Protein AF-A0A7C3XED8-F1 (afdb_monomer)

Solvent-accessible surface area (backbone atoms only — not comparable to full-atom values): 4496 Å² total; per-residue (Å²): 118,74,69,70,50,48,59,56,50,48,51,52,49,51,50,52,51,52,50,53,50,49,56,60,34,55,39,81,41,44,66,40,72,21,24,55,52,49,52,51,52,50,27,69,74,66,75,48,82,71,54,67,68,58,54,52,48,48,28,52,52,32,39,54,51,49,52,51,48,52,52,53,51,51,51,50,51,54,63,70,76,106

Foldseek 3Di:
DVVVVVVVVVVVVVVVVVVVVVVVLCDCQQQHPNVVVVLVVVCVVVVDDDPVVVSVVSSVVRVVVVVVVVVVVVVVVVVVVD

pLDDT: mean 80.39, std 11.11, range [43.5, 94.56]

Sequence (82 aa):
MFVKEGFSSMIRFVALLSLSLAVLNILPFPGLDGGRLLFICVEFITGRRVNQQFENLAHMIGFVLLLILILAVTYKDVVLLF

Mean predicted aligned error: 9.49 Å

Radius of gyration: 19.06 Å; Cα contacts (8 Å, |Δi|>4): 34; chains: 1; bounding box: 47×30×49 Å

Secondary structure (DSSP, 8-state):
-HHHHHHHHHHHHHHHHHHHHHHHHHS--TTSHHHHHHHHHHHHHH-SPPPHHHHHHHHHHHHHHHHHHHHHHHHHHHHHH-

Structure (mmCIF, N/CA/C/O backbone):
data_AF-A0A7C3XED8-F1
#
_entry.id   AF-A0A7C3XED8-F1
#
loop_
_atom_site.group_PDB
_atom_site.id
_atom_site.type_symbol
_atom_site.label_atom_id
_atom_site.label_alt_id
_atom_site.label_comp_id
_atom_site.label_asym_id
_a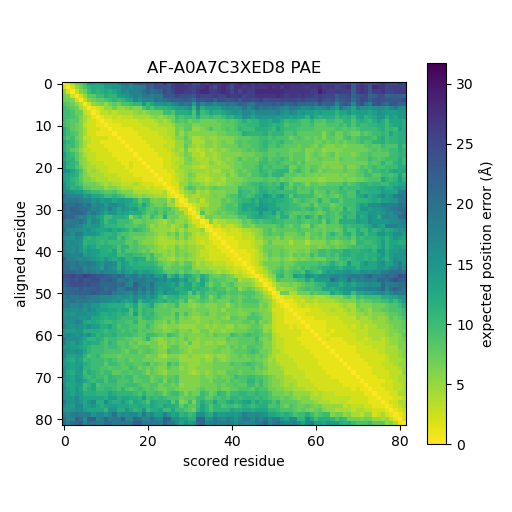tom_site.label_entity_id
_atom_site.label_seq_id
_atom_site.pdbx_PDB_ins_code
_atom_site.Cartn_x
_atom_site.Cartn_y
_atom_site.Cartn_z
_atom_site.occupancy
_atom_site.B_iso_or_equiv
_atom_site.auth_seq_id
_atom_site.auth_comp_id
_atom_site.auth_asym_id
_atom_site.auth_atom_id
_atom_site.pdbx_PDB_model_num
ATOM 1 N N . MET A 1 1 ? 32.085 14.484 -12.033 1.00 43.50 1 MET A N 1
ATOM 2 C CA . MET A 1 1 ? 30.807 15.216 -11.881 1.00 43.50 1 MET A CA 1
ATOM 3 C C . MET A 1 1 ? 29.606 14.263 -11.796 1.00 43.50 1 MET A C 1
ATOM 5 O O . MET A 1 1 ? 28.837 14.402 -10.862 1.00 43.50 1 MET A O 1
ATOM 9 N N . PHE A 1 2 ? 29.519 13.217 -12.631 1.00 50.16 2 PHE A N 1
ATOM 10 C CA . PHE A 1 2 ? 28.417 12.228 -12.638 1.00 50.16 2 PHE A CA 1
ATOM 11 C C . PHE A 1 2 ? 28.239 11.364 -11.367 1.00 50.16 2 PHE A C 1
ATOM 13 O O . PHE A 1 2 ? 27.136 10.923 -11.072 1.00 50.16 2 PHE A O 1
ATOM 20 N N . VAL A 1 3 ? 29.291 11.146 -10.566 1.00 57.16 3 VAL A N 1
ATOM 21 C CA . VAL A 1 3 ? 29.214 10.265 -9.376 1.00 57.16 3 VAL A CA 1
ATOM 22 C C . VAL A 1 3 ? 28.571 10.958 -8.162 1.00 57.16 3 VAL A C 1
ATOM 24 O O . VAL A 1 3 ? 27.944 10.298 -7.338 1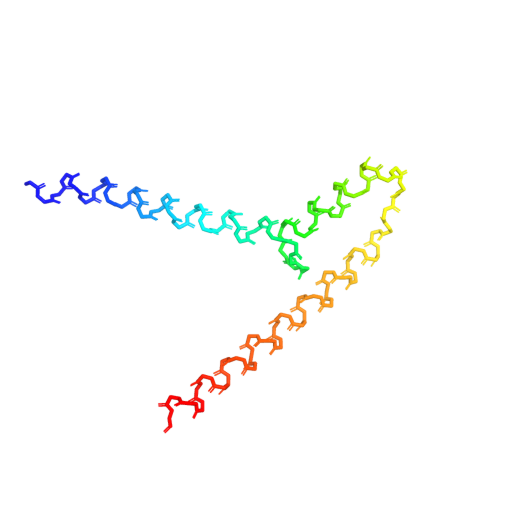.00 57.16 3 VAL A O 1
ATOM 27 N N . LYS A 1 4 ? 28.653 12.295 -8.061 1.00 52.88 4 LYS A N 1
ATOM 28 C CA . LYS A 1 4 ? 28.021 13.044 -6.955 1.00 52.88 4 LYS A CA 1
ATOM 29 C C . LYS A 1 4 ? 26.501 13.145 -7.106 1.00 52.88 4 LYS A C 1
ATOM 31 O O . LYS A 1 4 ? 25.799 13.189 -6.100 1.00 52.88 4 LYS A O 1
ATOM 36 N N . GLU A 1 5 ? 25.994 13.106 -8.336 1.00 57.19 5 GLU A N 1
ATOM 37 C CA . GLU A 1 5 ? 24.552 13.034 -8.585 1.00 57.19 5 GLU A CA 1
ATOM 38 C C . GLU A 1 5 ? 23.999 11.619 -8.431 1.00 57.19 5 GLU A C 1
ATOM 40 O O . GLU A 1 5 ? 22.828 11.473 -8.092 1.00 57.19 5 GLU A O 1
ATOM 45 N N . GLY A 1 6 ? 24.829 10.581 -8.594 1.00 64.12 6 GLY A N 1
ATOM 46 C CA . GLY A 1 6 ? 24.421 9.190 -8.396 1.00 64.12 6 GLY A CA 1
ATOM 47 C C . GLY A 1 6 ? 23.914 8.923 -6.978 1.00 64.12 6 GLY A C 1
ATOM 48 O O . GLY A 1 6 ? 22.832 8.371 -6.811 1.00 64.12 6 GLY A O 1
ATOM 49 N N . PHE A 1 7 ? 24.633 9.389 -5.951 1.00 76.56 7 PHE A N 1
ATOM 50 C CA . PHE A 1 7 ? 24.222 9.174 -4.557 1.00 76.56 7 PHE A CA 1
ATOM 51 C C . PHE A 1 7 ? 22.954 9.965 -4.189 1.00 76.56 7 PHE A C 1
ATOM 53 O O . PHE A 1 7 ? 22.046 9.426 -3.561 1.00 76.56 7 PHE A O 1
ATOM 60 N N . SER A 1 8 ? 22.842 11.223 -4.637 1.00 80.06 8 SER A N 1
ATOM 61 C CA . SER A 1 8 ? 21.641 12.043 -4.406 1.00 80.06 8 SER A CA 1
ATOM 62 C C . SER A 1 8 ? 20.417 11.517 -5.169 1.00 80.06 8 SER A C 1
ATOM 64 O O . SER A 1 8 ? 19.323 11.445 -4.606 1.00 80.06 8 SER A O 1
ATOM 66 N N . SER A 1 9 ? 20.600 11.083 -6.418 1.00 81.00 9 SER A N 1
ATOM 67 C CA . SER A 1 9 ? 19.538 10.485 -7.236 1.00 81.00 9 SER A CA 1
ATOM 68 C C . SER A 1 9 ? 19.087 9.143 -6.677 1.00 81.00 9 SER A C 1
ATOM 70 O O . SER A 1 9 ? 17.892 8.873 -6.644 1.00 81.00 9 SER A O 1
ATOM 72 N N . MET A 1 10 ? 20.015 8.329 -6.168 1.00 84.62 10 MET A N 1
ATOM 73 C CA . MET A 1 10 ? 19.695 7.055 -5.529 1.00 84.62 10 MET A CA 1
ATOM 74 C C . MET A 1 10 ? 18.904 7.264 -4.232 1.00 84.62 10 MET A C 1
ATOM 76 O O . MET A 1 10 ? 17.888 6.604 -4.038 1.00 84.62 10 MET A O 1
ATOM 80 N N . ILE A 1 11 ? 19.289 8.232 -3.389 1.00 89.69 11 ILE A N 1
ATOM 81 C CA . ILE A 1 11 ? 18.506 8.600 -2.196 1.00 89.69 11 ILE A CA 1
ATOM 82 C C . ILE A 1 11 ? 17.114 9.098 -2.589 1.00 89.69 11 ILE A C 1
ATOM 84 O O . ILE A 1 11 ? 16.135 8.677 -1.981 1.00 89.69 11 ILE A O 1
ATOM 88 N N . ARG A 1 12 ? 16.994 9.958 -3.609 1.00 88.50 12 ARG A N 1
ATOM 89 C CA . ARG A 1 12 ? 15.683 10.416 -4.103 1.00 88.50 12 ARG A CA 1
ATOM 90 C C . ARG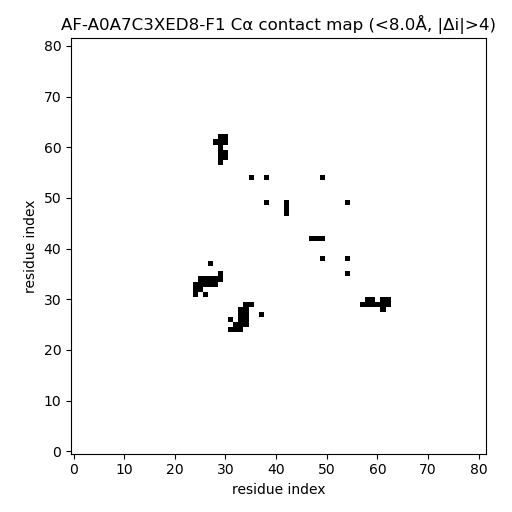 A 1 12 ? 14.833 9.267 -4.630 1.00 88.50 12 ARG A C 1
ATOM 92 O O . ARG A 1 12 ? 13.642 9.226 -4.345 1.00 88.50 12 ARG A O 1
ATOM 99 N N . PHE A 1 13 ? 15.43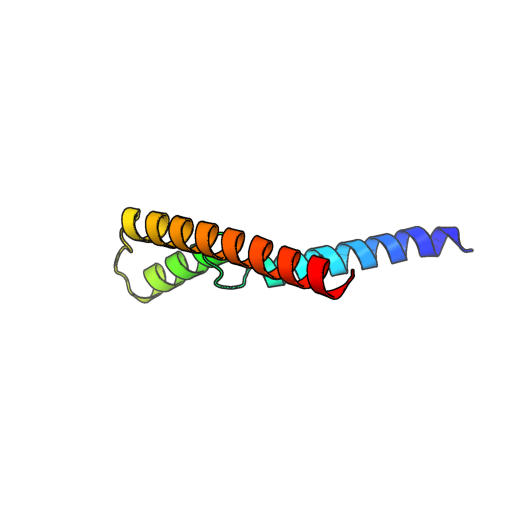1 8.340 -5.368 1.00 91.12 13 PHE A N 1
ATOM 100 C CA . PHE A 1 13 ? 14.743 7.170 -5.897 1.00 91.12 13 PHE A CA 1
ATOM 101 C C . PHE A 1 13 ? 14.241 6.261 -4.771 1.00 91.12 13 PHE A C 1
ATOM 103 O O . PHE A 1 13 ? 13.059 5.933 -4.729 1.00 91.12 13 PHE A O 1
ATOM 110 N N . VAL A 1 14 ? 15.104 5.936 -3.805 1.00 92.38 14 VAL A N 1
ATOM 111 C CA . VAL A 1 14 ? 14.725 5.157 -2.618 1.00 92.38 14 VAL A CA 1
ATOM 112 C C . VAL A 1 14 ? 13.658 5.889 -1.803 1.00 92.38 14 VAL A C 1
ATOM 114 O O . VAL A 1 14 ? 12.696 5.264 -1.376 1.00 92.38 14 VAL A O 1
ATOM 117 N N . ALA A 1 15 ? 13.766 7.208 -1.627 1.00 92.38 15 ALA A N 1
ATOM 118 C CA . ALA A 1 15 ? 12.759 7.998 -0.922 1.00 92.38 15 ALA A CA 1
ATOM 119 C C . ALA A 1 15 ? 11.394 7.961 -1.630 1.00 92.38 15 ALA A C 1
ATOM 121 O O . ALA A 1 15 ? 10.373 7.788 -0.968 1.00 92.38 15 ALA A O 1
ATOM 122 N N . LEU A 1 16 ? 11.367 8.070 -2.963 1.00 94.12 16 LEU A N 1
ATOM 123 C CA . LEU A 1 16 ? 10.140 7.965 -3.759 1.00 94.12 16 LEU A CA 1
ATOM 124 C C . LEU A 1 16 ? 9.525 6.562 -3.694 1.00 94.12 16 LEU A C 1
ATOM 126 O O . LEU A 1 16 ? 8.309 6.441 -3.537 1.00 94.12 16 LEU A O 1
ATOM 130 N N . LEU A 1 17 ? 10.344 5.509 -3.772 1.00 92.50 17 LEU A N 1
ATOM 131 C CA . LEU A 1 17 ? 9.876 4.133 -3.595 1.00 92.50 17 LEU A CA 1
ATOM 132 C C . LEU A 1 17 ? 9.307 3.913 -2.192 1.00 92.50 17 LEU A C 1
ATOM 134 O O . LEU A 1 17 ? 8.190 3.420 -2.063 1.00 92.50 17 LEU A O 1
ATOM 138 N N . SER A 1 18 ? 10.027 4.334 -1.152 1.00 92.44 18 SER A N 1
ATOM 139 C CA . SER A 1 18 ? 9.575 4.237 0.238 1.00 92.44 18 SER A CA 1
ATOM 140 C C . SER A 1 18 ? 8.272 4.996 0.470 1.00 92.44 18 SER A C 1
ATOM 142 O O . SER A 1 18 ? 7.375 4.470 1.119 1.00 92.44 18 SER A O 1
ATOM 144 N N . LEU A 1 19 ? 8.126 6.201 -0.092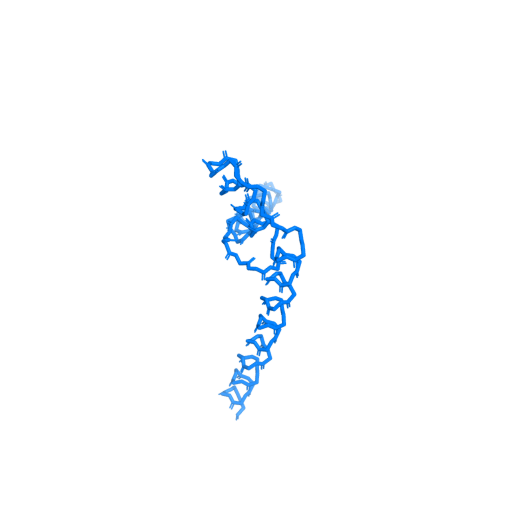 1.00 91.94 19 LEU A N 1
ATOM 145 C CA . LEU A 1 19 ? 6.884 6.969 -0.002 1.00 91.94 19 LEU A CA 1
ATOM 146 C C . LEU A 1 19 ? 5.732 6.256 -0.721 1.00 91.94 19 LEU A C 1
ATOM 148 O O . LEU A 1 19 ? 4.632 6.178 -0.183 1.00 91.94 19 LEU A O 1
ATOM 152 N N . SER A 1 20 ? 5.989 5.693 -1.903 1.00 90.12 20 SER A N 1
ATOM 153 C CA . SER A 1 20 ? 4.988 4.931 -2.660 1.00 90.12 20 SER A CA 1
ATOM 154 C C . SER A 1 20 ? 4.531 3.694 -1.882 1.00 90.12 20 SER A C 1
ATOM 156 O O . SER A 1 20 ? 3.334 3.449 -1.758 1.00 90.12 20 SER A O 1
ATOM 158 N N . LEU A 1 21 ? 5.470 2.956 -1.284 1.00 86.62 21 LEU A N 1
ATOM 159 C CA . LEU A 1 21 ? 5.179 1.806 -0.426 1.00 86.62 21 LEU A CA 1
ATOM 160 C C . LEU A 1 21 ? 4.444 2.207 0.855 1.00 86.62 21 LEU A C 1
ATOM 162 O O . LEU A 1 21 ? 3.561 1.474 1.290 1.00 86.62 21 LEU A O 1
ATOM 166 N N . ALA A 1 22 ? 4.778 3.353 1.451 1.00 85.75 22 ALA A N 1
ATOM 167 C CA . ALA A 1 22 ? 4.080 3.874 2.622 1.00 85.75 22 ALA A CA 1
ATOM 168 C C . ALA A 1 22 ? 2.621 4.222 2.288 1.00 85.75 22 ALA A C 1
ATOM 170 O O . ALA A 1 22 ? 1.717 3.806 3.007 1.00 85.75 22 ALA A O 1
ATOM 171 N N . VAL A 1 23 ? 2.378 4.915 1.170 1.00 86.12 23 VAL A N 1
ATOM 172 C CA . VAL A 1 23 ? 1.019 5.233 0.700 1.00 86.12 23 VAL A CA 1
ATOM 173 C C . VAL A 1 23 ? 0.233 3.955 0.402 1.00 86.12 23 VAL A C 1
ATOM 175 O O . VAL A 1 23 ? -0.900 3.828 0.859 1.00 86.12 23 VAL A O 1
ATOM 178 N N . LEU A 1 24 ? 0.833 2.991 -0.303 1.00 82.62 24 LEU A N 1
ATOM 179 C CA . LEU A 1 24 ? 0.195 1.706 -0.602 1.00 82.62 24 LEU A CA 1
ATOM 180 C C . LEU A 1 24 ? -0.123 0.902 0.665 1.00 82.62 24 LEU A C 1
ATOM 182 O O . LEU A 1 24 ? -1.203 0.327 0.752 1.00 82.62 24 LEU A O 1
ATOM 186 N N . ASN A 1 25 ? 0.775 0.887 1.655 1.00 80.12 25 ASN A N 1
ATOM 187 C CA . ASN A 1 25 ? 0.540 0.183 2.916 1.00 80.12 25 ASN A CA 1
ATOM 188 C C . ASN A 1 25 ? -0.527 0.842 3.786 1.00 80.12 25 ASN A C 1
ATOM 190 O O . ASN A 1 25 ? -1.175 0.124 4.530 1.00 80.12 25 ASN A O 1
ATOM 194 N N . ILE A 1 26 ? -0.722 2.163 3.709 1.00 79.00 26 ILE A N 1
ATOM 195 C CA . ILE A 1 26 ? -1.766 2.884 4.462 1.00 79.00 26 ILE A CA 1
ATOM 196 C C . ILE A 1 26 ? -3.166 2.651 3.870 1.00 79.00 26 ILE A C 1
ATOM 198 O O . ILE A 1 26 ? -4.167 2.868 4.557 1.00 79.00 26 ILE A O 1
ATOM 202 N N . LEU A 1 27 ? -3.269 2.199 2.615 1.00 78.50 27 LEU A N 1
ATOM 203 C CA . LEU A 1 27 ? -4.566 1.904 2.015 1.00 78.50 27 LEU A CA 1
ATOM 204 C C . LEU A 1 27 ? -5.314 0.820 2.823 1.00 78.50 27 LEU A C 1
ATOM 206 O O . LEU A 1 27 ? -4.692 -0.154 3.253 1.00 78.50 27 LEU A O 1
ATOM 210 N N . PRO A 1 28 ? -6.650 0.945 2.984 1.00 67.81 28 PRO A N 1
ATOM 211 C CA . PRO A 1 28 ? -7.521 -0.058 3.609 1.00 67.81 28 PRO A CA 1
ATOM 212 C C . PRO A 1 28 ? -7.643 -1.351 2.794 1.00 67.81 28 PRO A C 1
ATOM 214 O O . PRO A 1 28 ? -8.742 -1.782 2.449 1.00 67.81 28 PRO A O 1
ATOM 217 N N . PHE A 1 29 ? -6.529 -1.989 2.449 1.00 70.44 29 PHE A N 1
ATOM 218 C CA . PHE A 1 29 ? -6.555 -3.270 1.768 1.00 70.44 29 PHE A CA 1
ATOM 219 C C . PHE A 1 29 ? -6.449 -4.408 2.789 1.00 70.44 29 PHE A C 1
ATOM 221 O O . PHE A 1 29 ? -5.458 -4.491 3.524 1.00 70.44 29 PHE A O 1
ATOM 228 N N . PRO A 1 30 ? -7.454 -5.297 2.868 1.00 63.94 30 PRO A N 1
ATOM 229 C CA . PRO A 1 30 ? -7.393 -6.454 3.747 1.00 63.94 30 PRO A CA 1
ATOM 230 C C . PRO A 1 30 ? -6.257 -7.380 3.288 1.00 63.94 30 PRO A C 1
ATOM 232 O O . PRO A 1 30 ? -6.250 -7.864 2.159 1.00 63.94 30 PRO A O 1
ATOM 235 N N . GLY A 1 31 ? -5.266 -7.566 4.163 1.00 65.19 31 GLY A N 1
ATOM 236 C CA . GLY A 1 31 ? -4.007 -8.263 3.865 1.00 65.19 31 GLY A CA 1
ATOM 237 C C . GLY A 1 31 ? -2.745 -7.393 3.969 1.00 65.19 31 GLY A C 1
ATOM 238 O O . GLY A 1 31 ? -1.659 -7.958 4.032 1.00 65.19 31 GLY A O 1
ATOM 239 N N . LEU A 1 32 ? -2.870 -6.060 4.039 1.00 67.19 32 LEU A N 1
ATOM 240 C CA . LEU A 1 32 ? -1.760 -5.115 4.265 1.00 67.19 32 LEU A CA 1
ATOM 241 C C . LEU A 1 32 ? -1.767 -4.544 5.694 1.00 67.19 32 LEU A C 1
ATOM 243 O O . LEU A 1 32 ? -2.807 -4.537 6.362 1.00 67.19 32 LEU A O 1
ATOM 247 N N . ASP A 1 33 ? -0.618 -4.020 6.139 1.00 75.75 33 ASP A N 1
ATOM 248 C CA . ASP A 1 33 ? -0.428 -3.470 7.493 1.00 75.75 33 ASP A CA 1
ATOM 249 C C . ASP A 1 33 ? -1.403 -2.317 7.821 1.00 75.75 33 ASP A C 1
ATOM 251 O O . ASP A 1 33 ? -1.892 -2.211 8.949 1.00 75.75 33 ASP A O 1
ATOM 255 N N . GLY A 1 34 ? -1.764 -1.474 6.845 1.00 73.88 34 GLY A N 1
ATOM 256 C CA . GLY A 1 34 ? -2.722 -0.375 7.040 1.00 73.88 34 GLY A CA 1
ATOM 257 C C . GLY A 1 34 ? -4.179 -0.807 7.166 1.00 73.88 34 GLY A C 1
ATOM 258 O O . GLY A 1 34 ? -4.953 -0.118 7.829 1.00 73.88 34 GLY A O 1
ATOM 259 N N . GLY A 1 35 ? -4.557 -1.969 6.621 1.00 73.69 35 GLY A N 1
ATOM 260 C CA . GLY A 1 35 ? -5.894 -2.535 6.824 1.00 73.69 35 GLY A CA 1
ATOM 261 C C . GLY A 1 35 ? -6.154 -2.812 8.305 1.00 73.69 35 GLY A C 1
ATOM 262 O O . GLY A 1 35 ? -7.183 -2.411 8.849 1.00 7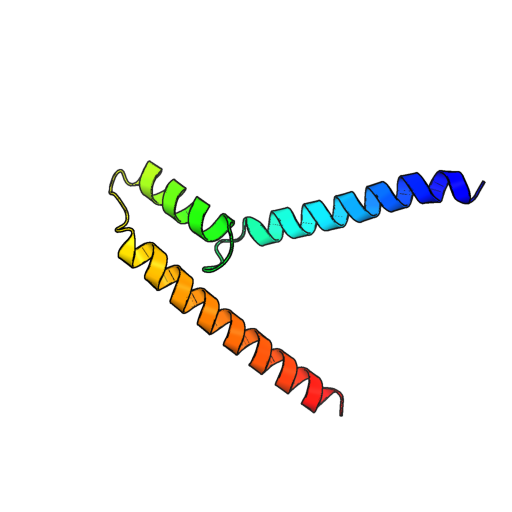3.69 35 GLY A O 1
ATOM 263 N N . ARG A 1 36 ? -5.159 -3.391 8.984 1.00 75.12 36 ARG A N 1
ATOM 264 C CA . ARG A 1 36 ? -5.180 -3.635 10.429 1.00 75.12 36 ARG A CA 1
ATOM 265 C C . ARG A 1 36 ? -5.209 -2.341 11.240 1.00 75.12 36 ARG A C 1
ATOM 267 O O . ARG A 1 36 ? -6.001 -2.219 12.173 1.00 75.12 36 ARG A O 1
ATOM 274 N N . LEU A 1 37 ? -4.387 -1.357 10.865 1.00 76.12 37 LEU A N 1
ATOM 275 C CA . LEU A 1 37 ? -4.392 -0.038 11.508 1.00 76.12 37 LEU A CA 1
ATOM 276 C C . LEU A 1 37 ? -5.768 0.632 11.430 1.00 76.12 37 LEU A C 1
ATOM 278 O O . LEU A 1 37 ? -6.214 1.204 12.419 1.00 76.12 37 LEU A O 1
ATOM 282 N N . LEU A 1 38 ? -6.474 0.517 10.304 1.00 77.62 38 LEU A N 1
ATOM 283 C CA . LEU A 1 38 ? -7.811 1.090 10.162 1.00 77.62 38 LEU A CA 1
ATOM 284 C C . LEU A 1 38 ? -8.863 0.378 11.016 1.00 77.62 38 LEU A C 1
ATOM 286 O O . LEU A 1 38 ? -9.688 1.063 11.617 1.00 77.62 38 LEU A O 1
ATOM 290 N N . PHE A 1 39 ? -8.812 -0.951 11.155 1.00 76.12 39 PHE A N 1
ATOM 291 C CA . PHE A 1 39 ? -9.677 -1.663 12.108 1.00 76.12 39 PHE A CA 1
ATOM 292 C C . PHE A 1 39 ? -9.441 -1.198 13.549 1.00 76.12 39 PHE A C 1
ATOM 294 O O . PHE A 1 39 ? -10.405 -0.927 14.263 1.00 76.12 39 PHE A O 1
ATOM 301 N N . ILE A 1 40 ? -8.177 -1.018 13.945 1.00 76.88 40 ILE A N 1
ATOM 302 C CA . ILE A 1 40 ? -7.810 -0.507 15.273 1.00 76.88 40 ILE A CA 1
ATOM 303 C C . ILE A 1 40 ? -8.274 0.947 15.453 1.00 76.88 40 ILE A C 1
ATOM 305 O O . ILE A 1 40 ? -8.806 1.296 16.505 1.00 76.88 40 ILE A O 1
ATOM 309 N N . CYS A 1 41 ? -8.128 1.805 14.438 1.00 79.81 41 CYS A N 1
ATOM 310 C CA . CYS A 1 41 ? -8.640 3.177 14.482 1.00 79.81 41 CYS A CA 1
ATOM 311 C C . CYS A 1 41 ? -10.169 3.210 14.619 1.00 79.81 41 CYS A C 1
ATOM 313 O O . CYS A 1 41 ? -10.697 3.984 15.416 1.00 79.81 41 CYS A O 1
ATOM 315 N N . VAL A 1 42 ? -10.887 2.357 13.883 1.00 77.00 42 VAL A N 1
ATOM 316 C CA . VAL A 1 42 ? -12.348 2.230 13.991 1.00 77.00 42 VAL A CA 1
ATOM 317 C C . VAL A 1 42 ? -12.749 1.707 15.370 1.00 77.00 42 VAL A C 1
ATOM 319 O O . VAL A 1 42 ? -13.701 2.223 15.954 1.00 77.00 42 VAL A O 1
ATOM 322 N N . GLU A 1 43 ? -12.015 0.748 15.930 1.00 80.62 43 GLU A N 1
ATOM 323 C CA . GLU A 1 43 ? -12.215 0.249 17.294 1.00 80.62 43 GLU A CA 1
ATOM 324 C C . GLU A 1 43 ? -12.009 1.351 18.343 1.00 80.62 43 GLU A C 1
ATOM 326 O O . GLU A 1 43 ? -12.835 1.507 19.244 1.00 80.62 43 GLU A O 1
ATOM 331 N N . PHE A 1 44 ? -10.968 2.172 18.180 1.00 79.44 44 PHE A N 1
ATOM 332 C CA . PHE A 1 44 ? -10.680 3.306 19.058 1.00 79.44 44 PHE A CA 1
ATOM 333 C C . PHE A 1 44 ? -11.788 4.370 19.019 1.00 79.44 44 PHE A C 1
ATOM 335 O O . PHE A 1 44 ? -12.156 4.914 20.057 1.00 79.44 44 PHE A O 1
ATOM 342 N N . ILE A 1 45 ? -12.359 4.635 17.838 1.00 82.69 45 ILE A N 1
ATOM 343 C CA . ILE A 1 45 ? -13.460 5.596 17.656 1.00 82.69 45 ILE A CA 1
ATOM 344 C C . ILE A 1 45 ? -14.799 5.027 18.156 1.00 82.69 45 ILE A C 1
ATOM 346 O O . ILE A 1 45 ? -15.594 5.745 18.758 1.00 82.69 45 ILE A O 1
ATOM 350 N N . THR A 1 46 ? -15.066 3.742 17.912 1.00 80.50 46 THR A N 1
ATOM 351 C CA . THR A 1 46 ? -16.369 3.107 18.196 1.00 80.50 46 THR A CA 1
ATOM 352 C C . THR A 1 46 ? -16.455 2.579 19.635 1.00 80.50 46 THR A C 1
ATOM 354 O O . THR A 1 46 ? -17.547 2.292 20.127 1.00 80.50 46 THR A O 1
ATOM 357 N N . GLY A 1 47 ? -15.319 2.421 20.324 1.00 72.94 47 GLY A N 1
ATOM 358 C CA . GLY A 1 47 ? -15.243 1.933 21.706 1.00 72.94 47 GLY A CA 1
ATOM 359 C C . GLY A 1 47 ? -15.684 0.474 21.889 1.00 72.94 47 GLY A C 1
ATOM 360 O O . GLY A 1 47 ? -15.832 0.007 23.019 1.00 72.94 47 GLY A O 1
ATOM 361 N N . ARG A 1 48 ? -15.918 -0.258 20.793 1.00 68.25 48 ARG A N 1
ATOM 362 C CA . ARG A 1 48 ? -16.320 -1.669 20.784 1.00 68.25 48 ARG A CA 1
ATOM 363 C C . ARG A 1 48 ? -15.202 -2.499 20.183 1.00 68.25 48 ARG A C 1
ATOM 365 O O . ARG A 1 48 ? -14.828 -2.254 19.042 1.00 68.25 48 ARG A O 1
ATOM 372 N N . ARG A 1 49 ? -14.735 -3.501 20.936 1.00 66.12 49 ARG A N 1
ATOM 373 C CA . ARG A 1 49 ? -13.712 -4.436 20.465 1.00 66.12 49 ARG A CA 1
ATOM 374 C C . ARG A 1 49 ? -14.190 -5.140 19.208 1.00 66.12 49 ARG A C 1
ATOM 376 O O . ARG A 1 49 ? -15.205 -5.844 19.253 1.00 66.12 49 ARG A O 1
ATOM 383 N N . VAL A 1 50 ? -13.481 -4.948 18.102 1.00 67.00 50 VAL A N 1
ATOM 384 C CA . VAL A 1 50 ? -13.719 -5.750 16.908 1.00 67.00 50 VAL A CA 1
ATOM 385 C C . VAL A 1 50 ? -13.233 -7.154 17.252 1.00 67.00 50 VAL A C 1
ATOM 387 O O . VAL A 1 5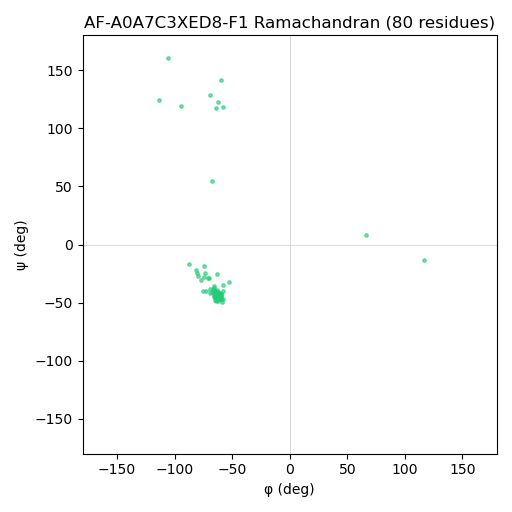0 ? -12.151 -7.344 17.801 1.00 67.00 50 VAL A O 1
ATOM 390 N N . ASN A 1 51 ? -14.077 -8.161 17.034 1.00 73.31 51 ASN A N 1
ATOM 391 C CA . ASN A 1 51 ? -13.728 -9.521 17.417 1.00 73.31 51 ASN A CA 1
ATOM 392 C C . ASN 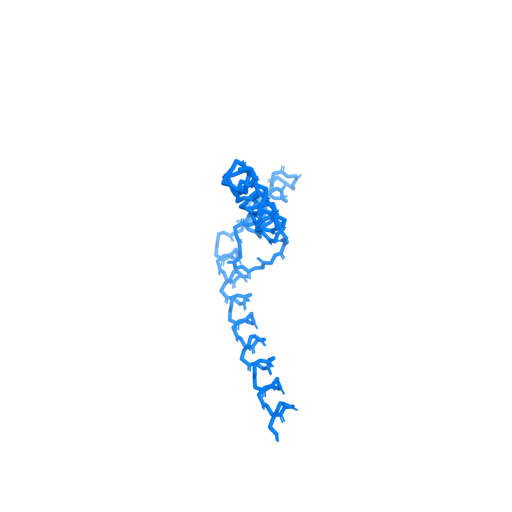A 1 51 ? -12.488 -9.957 16.614 1.00 73.31 51 ASN A C 1
ATOM 394 O O . ASN A 1 51 ? -12.539 -9.960 15.385 1.00 73.31 51 ASN A O 1
ATOM 398 N N . GLN A 1 52 ? -11.400 -10.345 17.289 1.00 71.94 52 GLN A N 1
ATOM 399 C CA . GLN A 1 52 ? -10.123 -10.725 16.659 1.00 71.94 52 GLN A CA 1
ATOM 400 C C . GLN A 1 52 ? -10.313 -11.795 15.569 1.00 71.94 52 GLN A C 1
ATOM 402 O O . GLN A 1 52 ? -9.619 -11.809 14.558 1.00 71.94 52 GLN A O 1
ATOM 407 N N . GLN A 1 53 ? -11.296 -12.682 15.754 1.00 75.19 53 GLN A N 1
ATOM 408 C CA . GLN A 1 53 ? -11.667 -13.699 14.769 1.00 75.19 53 GLN A CA 1
ATOM 409 C C . GLN A 1 53 ? -12.239 -13.100 13.478 1.00 75.19 53 GLN A C 1
ATOM 411 O O . GLN A 1 53 ? -11.971 -13.617 12.399 1.00 75.19 53 GLN A O 1
ATOM 416 N N . PHE A 1 54 ? -12.997 -12.008 13.580 1.00 77.06 54 PHE A N 1
ATOM 417 C CA . PHE A 1 54 ? -13.560 -11.299 12.434 1.00 77.06 54 PHE A CA 1
ATOM 418 C C . PHE A 1 54 ? -12.479 -10.528 11.668 1.00 77.06 54 PHE A C 1
ATOM 420 O O . PHE A 1 54 ? -12.460 -10.576 10.443 1.00 77.06 54 PHE A O 1
ATOM 427 N N . GLU A 1 55 ? -11.536 -9.897 12.378 1.00 76.12 55 GLU A N 1
ATOM 428 C CA . GLU A 1 55 ? -10.353 -9.255 11.781 1.00 76.12 55 GLU A CA 1
ATOM 429 C C . GLU A 1 55 ? -9.521 -10.277 10.991 1.00 76.12 55 GLU A C 1
ATOM 431 O O . GLU A 1 55 ? -9.215 -10.065 9.818 1.00 76.12 55 GLU A O 1
ATOM 436 N N . ASN A 1 56 ? -9.224 -11.427 11.604 1.00 79.94 56 ASN A N 1
ATOM 437 C CA . ASN A 1 56 ? -8.411 -12.465 10.976 1.00 79.94 56 ASN A CA 1
ATOM 438 C C . ASN A 1 56 ? -9.117 -13.090 9.761 1.00 79.94 56 ASN A C 1
ATOM 440 O O . ASN A 1 56 ? -8.487 -13.342 8.735 1.00 79.94 56 ASN A O 1
ATOM 444 N N . LEU A 1 57 ? -10.437 -13.299 9.850 1.00 83.25 57 LEU A N 1
ATOM 445 C CA . LEU A 1 57 ? -11.240 -13.803 8.737 1.00 83.25 57 LEU A CA 1
ATOM 446 C C . LEU A 1 57 ? -11.289 -12.792 7.581 1.00 83.25 57 LEU A C 1
ATOM 448 O O . LEU A 1 57 ? -11.081 -13.175 6.431 1.00 83.25 57 LEU A O 1
ATOM 452 N N . ALA A 1 58 ? -11.510 -11.507 7.875 1.00 81.12 58 ALA A N 1
ATOM 453 C CA . ALA A 1 58 ? -11.519 -10.442 6.875 1.00 81.12 58 ALA A CA 1
ATOM 454 C C . ALA A 1 58 ? -10.155 -10.302 6.182 1.00 81.12 58 ALA A C 1
ATOM 456 O O . ALA A 1 58 ? -10.100 -10.202 4.955 1.00 81.12 58 ALA A O 1
ATOM 457 N N . HIS A 1 59 ? -9.058 -10.371 6.943 1.00 82.06 59 HIS A N 1
ATOM 458 C CA . HIS A 1 59 ? -7.702 -10.396 6.395 1.00 82.06 59 HIS A CA 1
ATOM 459 C C . HIS A 1 59 ? -7.473 -11.601 5.481 1.00 82.06 59 HIS A C 1
ATOM 461 O O . HIS A 1 59 ? -6.965 -11.434 4.374 1.00 82.06 59 HIS A O 1
ATOM 467 N N . MET A 1 60 ? -7.870 -12.801 5.909 1.00 84.81 60 MET A N 1
ATOM 468 C CA . MET A 1 60 ? -7.676 -14.023 5.127 1.00 84.81 60 MET A CA 1
ATOM 469 C C . MET A 1 60 ? -8.487 -14.001 3.826 1.00 84.81 60 MET A C 1
ATOM 471 O O . MET A 1 60 ? -7.954 -14.319 2.765 1.00 84.81 60 MET A O 1
ATOM 475 N N . ILE A 1 61 ? -9.750 -13.564 3.883 1.00 86.62 61 ILE A N 1
ATOM 476 C CA . ILE A 1 61 ? -10.607 -13.409 2.698 1.00 86.62 61 ILE A CA 1
ATOM 477 C C . ILE A 1 61 ? -10.018 -12.366 1.745 1.00 86.62 61 ILE A C 1
ATOM 479 O O . ILE A 1 61 ? -9.913 -12.625 0.547 1.00 86.62 61 ILE A O 1
ATOM 483 N N . GLY A 1 62 ? -9.603 -11.209 2.267 1.00 82.31 62 GLY A N 1
ATOM 484 C CA . GLY A 1 62 ? -8.989 -10.153 1.46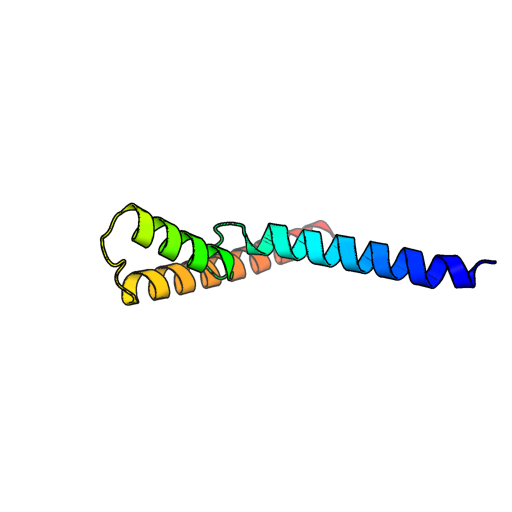6 1.00 82.31 62 GLY A CA 1
ATOM 485 C C . GLY A 1 62 ? -7.701 -10.592 0.786 1.00 82.31 62 GLY A C 1
ATOM 486 O O . GLY A 1 62 ? -7.518 -10.339 -0.402 1.00 82.31 62 GLY A O 1
ATOM 487 N N . PHE A 1 63 ? -6.856 -11.329 1.505 1.00 84.56 63 PHE A N 1
ATOM 488 C CA . PHE A 1 63 ? -5.612 -11.868 0.971 1.00 84.56 63 PHE A CA 1
ATOM 489 C C . PHE A 1 63 ? -5.852 -12.884 -0.153 1.00 84.56 63 PHE A C 1
ATOM 491 O O . PHE A 1 63 ? -5.221 -12.807 -1.206 1.00 84.56 63 PHE A O 1
ATOM 498 N N . VAL A 1 64 ? -6.804 -13.806 0.030 1.00 89.62 64 VAL A N 1
ATOM 499 C CA . VAL A 1 64 ? -7.182 -14.780 -1.008 1.00 89.62 64 VAL A CA 1
ATOM 500 C C . VAL A 1 64 ? -7.767 -14.076 -2.232 1.00 89.62 64 VAL A C 1
ATOM 502 O O . VAL A 1 64 ? -7.401 -14.400 -3.361 1.00 89.62 64 VAL A O 1
ATOM 505 N N . LEU A 1 65 ? -8.635 -13.084 -2.028 1.00 88.81 65 LEU A N 1
ATOM 506 C CA . LEU A 1 65 ? -9.223 -12.302 -3.115 1.00 88.81 65 LEU A CA 1
ATOM 507 C C . LEU A 1 65 ? -8.152 -11.525 -3.891 1.00 88.81 65 LEU A C 1
ATOM 509 O O . LEU A 1 65 ? -8.184 -11.495 -5.120 1.00 88.81 65 LEU A O 1
ATOM 513 N N . LEU A 1 66 ? -7.174 -10.953 -3.188 1.00 86.62 66 LEU A N 1
ATOM 514 C CA . LEU A 1 66 ? -6.038 -10.259 -3.786 1.00 86.62 66 LEU A CA 1
ATOM 515 C C . LEU A 1 66 ? -5.159 -11.217 -4.603 1.00 86.62 66 LEU A C 1
ATOM 517 O O . LEU A 1 66 ? -4.797 -10.888 -5.730 1.00 86.62 66 LEU A O 1
ATOM 521 N N . LEU A 1 67 ? -4.877 -12.423 -4.101 1.00 90.25 67 LEU A N 1
ATOM 522 C CA . LEU A 1 67 ? -4.158 -13.455 -4.861 1.00 90.25 67 LEU A CA 1
ATOM 523 C C . LEU A 1 67 ? -4.894 -13.853 -6.145 1.00 90.25 67 LEU A C 1
ATOM 525 O O . LEU A 1 67 ? -4.273 -13.948 -7.204 1.00 90.25 67 LEU A O 1
ATOM 529 N N . ILE A 1 68 ? -6.212 -14.047 -6.070 1.00 93.19 68 ILE A N 1
ATOM 530 C CA . ILE A 1 68 ? -7.039 -14.352 -7.246 1.00 93.19 68 ILE A CA 1
ATOM 531 C C . ILE A 1 68 ? -6.989 -13.196 -8.249 1.00 93.19 68 ILE A C 1
ATOM 533 O O . ILE A 1 68 ? -6.833 -13.437 -9.445 1.00 93.19 68 ILE A O 1
ATOM 537 N N . LEU A 1 69 ? -7.080 -11.949 -7.778 1.00 90.56 69 LEU A N 1
ATOM 538 C CA . LEU A 1 69 ? -6.980 -10.765 -8.628 1.00 90.56 69 LEU A CA 1
ATOM 539 C C . LEU A 1 69 ? -5.625 -10.708 -9.345 1.00 90.56 69 LEU A C 1
ATOM 541 O O . LEU A 1 69 ? -5.595 -10.513 -10.557 1.00 90.56 69 LEU A O 1
ATOM 545 N N . ILE A 1 70 ? -4.520 -10.924 -8.623 1.00 90.94 70 ILE A N 1
ATOM 546 C CA . ILE A 1 70 ? -3.171 -10.956 -9.208 1.00 90.94 70 ILE A CA 1
ATOM 547 C C . ILE A 1 70 ? -3.093 -12.021 -10.302 1.00 90.94 70 ILE A C 1
ATOM 549 O O . ILE A 1 70 ? -2.617 -11.729 -11.396 1.00 90.94 70 ILE A O 1
ATOM 553 N N . LEU A 1 71 ? -3.585 -13.235 -10.042 1.00 94.44 71 LEU A N 1
ATOM 554 C CA . LEU A 1 71 ? -3.591 -14.318 -11.029 1.00 94.44 71 LEU A CA 1
ATOM 555 C C . LEU A 1 71 ? -4.447 -13.979 -12.253 1.00 94.44 71 LEU A C 1
ATOM 557 O O . LEU A 1 71 ? -4.016 -14.208 -13.380 1.00 94.44 71 LEU A O 1
ATOM 561 N N . ALA A 1 72 ? -5.632 -13.405 -12.046 1.00 94.19 72 ALA A N 1
ATOM 562 C CA . ALA A 1 72 ? -6.541 -13.026 -13.122 1.00 94.19 72 ALA A CA 1
ATOM 563 C C . ALA A 1 72 ? -5.955 -11.917 -14.008 1.00 94.19 72 ALA A C 1
ATOM 565 O O . ALA A 1 72 ? -6.007 -12.020 -15.235 1.00 94.19 72 ALA A O 1
ATOM 566 N N . VAL A 1 73 ? -5.374 -10.879 -13.397 1.00 93.50 73 VAL A N 1
ATOM 567 C CA . VAL A 1 73 ? -4.701 -9.787 -14.115 1.00 93.50 73 VAL A CA 1
ATOM 568 C C . VAL A 1 73 ? -3.482 -10.321 -14.855 1.00 93.50 73 VAL A C 1
ATOM 570 O O . VAL A 1 73 ? -3.370 -10.091 -16.050 1.00 93.50 73 VAL A O 1
ATOM 573 N N . THR A 1 74 ? -2.639 -11.121 -14.196 1.00 93.00 74 THR A N 1
ATOM 574 C CA . THR A 1 74 ? -1.455 -11.725 -14.828 1.00 93.00 74 THR A CA 1
ATOM 575 C C . THR A 1 74 ? -1.849 -12.607 -16.012 1.00 93.00 74 THR A C 1
ATOM 577 O O . THR A 1 74 ? -1.245 -12.506 -17.072 1.00 93.00 74 THR A O 1
ATOM 580 N N . TYR A 1 75 ? -2.883 -13.445 -15.879 1.00 94.56 75 TYR A N 1
ATOM 581 C CA . TYR A 1 75 ? -3.371 -14.276 -16.982 1.00 94.56 75 TYR A CA 1
ATOM 582 C C . TYR A 1 75 ? -3.873 -13.425 -18.150 1.00 94.56 75 TYR A C 1
ATOM 584 O O . TYR A 1 75 ? -3.516 -13.681 -19.298 1.00 94.56 75 TYR A O 1
ATOM 592 N N . LYS A 1 76 ? -4.675 -12.393 -17.862 1.00 93.25 76 LYS A N 1
ATOM 593 C CA . LYS A 1 76 ? -5.170 -11.470 -18.885 1.00 93.25 76 LYS A CA 1
ATOM 594 C C . LYS A 1 76 ? -4.021 -10.747 -19.582 1.00 93.25 76 LYS A C 1
ATOM 596 O O . LYS A 1 76 ? -4.044 -10.657 -20.803 1.00 93.25 76 LYS A O 1
ATOM 601 N N . ASP A 1 77 ? -3.044 -10.258 -18.829 1.00 90.81 77 ASP A N 1
ATOM 602 C CA . ASP A 1 77 ? -1.883 -9.565 -19.376 1.00 90.81 77 ASP A CA 1
ATOM 603 C C . ASP A 1 77 ? -1.070 -10.509 -20.263 1.00 90.81 77 ASP A C 1
ATOM 605 O O . ASP A 1 77 ? -0.752 -10.134 -21.382 1.00 90.81 77 ASP A O 1
ATOM 609 N N . VAL A 1 78 ? -0.822 -11.753 -19.834 1.00 93.06 78 VAL A N 1
ATOM 610 C CA . VAL A 1 78 ? -0.104 -12.766 -20.632 1.00 93.06 78 VAL A CA 1
ATOM 611 C C . VAL A 1 78 ? -0.845 -13.103 -21.927 1.00 93.06 78 VAL A C 1
ATOM 613 O O . VAL A 1 78 ? -0.214 -13.168 -22.976 1.00 93.06 78 VAL A O 1
ATOM 616 N N . VAL A 1 79 ? -2.167 -13.290 -21.878 1.00 93.38 79 VAL A N 1
ATOM 617 C CA . VAL A 1 79 ? -2.988 -13.580 -23.069 1.00 93.38 79 VAL A CA 1
ATOM 618 C C . VAL A 1 79 ? -3.117 -12.366 -23.990 1.00 93.38 79 VAL A C 1
ATOM 620 O O . VAL A 1 79 ? -3.297 -12.534 -25.185 1.00 93.38 79 VAL A O 1
ATOM 623 N N . LEU A 1 80 ? -3.061 -11.145 -23.454 1.00 90.94 80 LEU A N 1
ATOM 624 C CA . LEU A 1 80 ? -3.098 -9.921 -24.256 1.00 90.94 80 LEU A CA 1
ATOM 625 C C . LEU A 1 80 ? -1.746 -9.634 -24.932 1.00 90.94 80 LEU A C 1
ATOM 627 O O . LEU A 1 80 ? -1.715 -8.997 -25.982 1.00 90.94 80 LEU A O 1
ATOM 631 N N . LEU A 1 81 ? -0.637 -10.046 -24.307 1.00 82.75 81 LEU A N 1
ATOM 632 C CA . LEU A 1 81 ? 0.725 -9.814 -24.798 1.00 82.75 81 LEU A CA 1
ATOM 633 C C . LEU A 1 81 ? 1.178 -10.818 -25.871 1.00 82.75 81 LEU A C 1
ATOM 635 O O . LEU A 1 81 ? 2.115 -10.502 -26.605 1.00 82.75 81 LEU A O 1
ATOM 639 N N . PHE A 1 82 ? 0.560 -12.002 -25.931 1.00 74.81 82 PHE A N 1
ATOM 640 C CA . PHE A 1 82 ? 0.807 -13.059 -26.923 1.00 74.81 82 PHE A CA 1
ATOM 641 C C . PHE A 1 82 ? -0.299 -13.111 -27.978 1.00 74.81 82 PHE A C 1
ATOM 643 O O . PHE A 1 82 ? 0.050 -13.309 -29.163 1.00 74.81 82 PHE A O 1
#